Protein AF-A0A1V2KYF7-F1 (afdb_monomer_lite)

Radius of gyration: 18.71 Å; chains: 1; bounding box: 47×39×47 Å

Foldseek 3Di:
DVLCVPFVQVCQQFQPDQTSDDDPPHFPWDFDKDDQPRDAKDFDDPVLPPDPDPDDPSGRPIDGIDGCFTAGRNRTQAHPVPPGGPDDPPSDDDDDHDHRNDDDDPPDDDVPPD

pLDDT: mean 90.83, std 12.77, range [44.66, 98.56]

Sequence (114 aa):
MIHKILLKEPTKLYGMQSKGSIAVGYDADLVVWYPKGKMEEFVLKNEMLHHDIDYSPFEGMKFTNWPRWTVLRGKVVWDRDGDGITGSLGDGKYIRRGKSLLAGPRGALNPIFE

Structure (mmCIF, N/CA/C/O backbone):
data_AF-A0A1V2KYF7-F1
#
_entry.id   AF-A0A1V2KYF7-F1
#
loop_
_atom_site.group_PDB
_atom_site.id
_atom_site.type_symbol
_atom_site.label_atom_id
_atom_site.label_alt_id
_atom_site.label_comp_id
_atom_site.label_asym_id
_atom_site.label_entity_id
_atom_site.label_seq_id
_atom_site.pdbx_PDB_ins_code
_atom_site.Cartn_x
_atom_site.Cartn_y
_atom_site.Cartn_z
_atom_site.occupancy
_atom_site.B_iso_or_equiv
_atom_site.auth_seq_id
_atom_site.auth_comp_id
_atom_site.auth_asym_id
_atom_site.auth_atom_id
_atom_site.pdbx_PDB_model_num
ATOM 1 N N . MET A 1 1 ? -0.654 16.839 -4.884 1.00 63.34 1 MET A N 1
ATOM 2 C CA . MET A 1 1 ? 0.610 16.838 -4.106 1.00 63.34 1 MET A CA 1
ATOM 3 C C . MET A 1 1 ? 0.992 15.431 -3.637 1.00 63.34 1 MET A C 1
ATOM 5 O O . MET A 1 1 ? 2.067 14.974 -3.995 1.00 63.34 1 MET A O 1
ATOM 9 N N . ILE A 1 2 ? 0.096 14.711 -2.947 1.00 85.19 2 ILE A N 1
ATOM 10 C CA . ILE A 1 2 ? 0.344 13.375 -2.358 1.00 85.19 2 ILE A CA 1
ATOM 11 C C . ILE A 1 2 ? 0.788 12.313 -3.386 1.00 85.19 2 ILE A C 1
ATOM 13 O O . ILE A 1 2 ? 1.863 11.743 -3.241 1.00 85.19 2 ILE A O 1
ATOM 17 N N . HIS A 1 3 ? 0.036 12.106 -4.477 1.00 85.75 3 HIS A N 1
ATOM 18 C CA . HIS A 1 3 ? 0.397 11.131 -5.528 1.00 85.75 3 HIS A CA 1
ATOM 19 C C . HIS A 1 3 ? 1.799 11.367 -6.127 1.00 85.75 3 HIS A C 1
ATOM 21 O O . HIS A 1 3 ? 2.510 10.416 -6.446 1.00 85.75 3 HIS A O 1
ATOM 27 N N . LYS A 1 4 ? 2.229 12.631 -6.257 1.00 84.19 4 LYS A N 1
ATOM 28 C CA . LYS A 1 4 ? 3.552 12.953 -6.807 1.00 84.19 4 LYS A CA 1
ATOM 29 C C . LYS A 1 4 ? 4.661 12.382 -5.918 1.00 84.19 4 LYS A C 1
ATOM 31 O O . LYS A 1 4 ? 5.559 11.729 -6.430 1.00 84.19 4 LYS A O 1
ATOM 36 N N . ILE A 1 5 ? 4.569 12.609 -4.609 1.00 89.69 5 ILE A N 1
ATOM 37 C CA . ILE A 1 5 ? 5.599 12.220 -3.637 1.00 89.69 5 ILE A CA 1
ATOM 38 C C . ILE A 1 5 ? 5.558 10.717 -3.359 1.00 89.69 5 ILE A C 1
ATOM 40 O O . ILE A 1 5 ? 6.605 10.085 -3.330 1.00 89.69 5 ILE A O 1
ATOM 44 N N . LEU A 1 6 ? 4.367 10.138 -3.187 1.00 90.50 6 LEU A N 1
ATOM 45 C CA . LEU A 1 6 ? 4.238 8.725 -2.818 1.00 90.50 6 LEU A CA 1
ATOM 46 C C . LEU A 1 6 ? 4.465 7.766 -3.990 1.00 90.50 6 LEU A C 1
ATOM 48 O O . LEU A 1 6 ? 4.905 6.643 -3.776 1.00 90.50 6 LEU A O 1
ATOM 52 N N . LEU A 1 7 ? 4.147 8.184 -5.219 1.00 92.62 7 LEU A N 1
ATOM 53 C CA . LEU A 1 7 ? 4.106 7.278 -6.370 1.00 92.62 7 LEU A CA 1
ATOM 54 C C . LEU A 1 7 ? 5.049 7.731 -7.487 1.00 92.62 7 LEU A C 1
ATOM 56 O O . LEU A 1 7 ? 5.949 6.988 -7.885 1.00 92.62 7 LEU A O 1
ATOM 60 N N . LYS A 1 8 ? 4.866 8.957 -7.991 1.00 90.31 8 LYS A N 1
ATOM 61 C CA . LYS A 1 8 ? 5.514 9.406 -9.233 1.00 90.31 8 LYS A CA 1
ATOM 62 C C . LYS A 1 8 ? 7.023 9.619 -9.092 1.00 90.31 8 LYS A C 1
ATOM 64 O O . LYS A 1 8 ? 7.783 9.145 -9.932 1.00 90.31 8 LYS A O 1
ATOM 69 N N . GLU A 1 9 ? 7.468 10.341 -8.069 1.00 92.06 9 GLU A N 1
ATOM 70 C CA . GLU A 1 9 ? 8.895 10.639 -7.883 1.00 92.06 9 GLU A CA 1
ATOM 71 C C . GLU A 1 9 ? 9.721 9.404 -7.476 1.00 92.06 9 GLU A C 1
ATOM 73 O O . GLU A 1 9 ? 10.766 9.196 -8.093 1.00 92.06 9 GLU A O 1
ATOM 78 N N . PRO A 1 10 ? 9.262 8.513 -6.569 1.00 93.62 10 PRO A N 1
ATOM 79 C CA . PRO A 1 10 ? 9.957 7.253 -6.296 1.00 93.62 10 PRO A CA 1
ATOM 80 C C . PRO A 1 10 ? 10.097 6.376 -7.545 1.00 93.62 10 PRO A C 1
ATOM 82 O O . PRO A 1 10 ? 11.178 5.868 -7.834 1.00 93.62 10 PRO A O 1
ATOM 85 N N . THR A 1 11 ? 9.032 6.259 -8.344 1.00 93.19 11 THR A N 1
ATOM 86 C CA . THR A 1 11 ? 9.044 5.510 -9.612 1.00 93.19 11 THR A CA 1
ATOM 87 C C . THR A 1 11 ? 10.129 6.026 -10.560 1.00 93.19 11 THR A C 1
ATOM 89 O O . THR A 1 11 ? 10.909 5.237 -11.099 1.00 93.19 11 THR A O 1
ATOM 92 N N . LYS A 1 12 ? 10.220 7.351 -10.737 1.00 91.19 12 LYS A N 1
ATOM 93 C CA . LYS A 1 12 ? 11.265 7.979 -11.559 1.00 91.19 12 LYS A CA 1
ATOM 94 C C . LYS A 1 12 ? 12.657 7.739 -10.987 1.00 91.19 12 LYS A C 1
ATOM 96 O O . LYS A 1 12 ? 13.544 7.336 -11.735 1.00 91.19 12 LYS A O 1
ATOM 101 N N . LEU A 1 13 ? 12.838 7.970 -9.686 1.00 93.25 13 LEU A N 1
ATOM 102 C CA . LEU A 1 13 ? 14.119 7.818 -8.994 1.00 93.25 13 LEU A CA 1
ATOM 103 C C . LEU A 1 13 ? 14.672 6.396 -9.140 1.00 93.25 13 LEU A C 1
ATOM 105 O O . LEU A 1 13 ? 15.863 6.210 -9.380 1.00 93.25 13 LEU A O 1
ATOM 109 N N . TYR A 1 14 ? 13.808 5.388 -9.036 1.00 93.62 14 TYR A N 1
ATOM 110 C CA . TYR A 1 14 ? 14.216 3.987 -9.104 1.00 93.62 14 TYR A CA 1
ATOM 111 C C . TYR A 1 14 ? 14.173 3.385 -10.512 1.00 93.62 14 TYR A C 1
ATOM 113 O O . TYR A 1 14 ? 14.489 2.202 -10.660 1.00 93.62 14 TYR A O 1
ATOM 121 N N . GLY A 1 15 ? 13.839 4.175 -11.540 1.00 93.06 15 GLY A N 1
ATOM 122 C CA . GLY A 1 15 ? 13.845 3.735 -12.937 1.00 93.06 15 GLY A CA 1
ATOM 123 C C . GLY A 1 15 ? 12.749 2.719 -13.264 1.00 93.06 15 GLY A C 1
ATOM 124 O O . GLY A 1 15 ? 12.974 1.793 -14.045 1.00 93.06 15 GLY A O 1
ATOM 125 N N . MET A 1 16 ? 11.576 2.842 -12.641 1.00 93.62 16 MET A N 1
ATOM 126 C CA . MET A 1 16 ? 10.434 1.958 -12.885 1.00 93.62 16 MET A CA 1
ATOM 127 C C . MET A 1 16 ? 9.576 2.527 -14.021 1.00 93.62 16 MET A C 1
ATOM 129 O O . MET A 1 16 ? 9.051 3.627 -13.911 1.00 93.62 16 MET A O 1
ATOM 133 N N . GLN A 1 17 ? 9.439 1.800 -15.129 1.00 86.56 17 GLN A N 1
ATOM 134 C CA . GLN A 1 17 ? 8.815 2.342 -16.346 1.00 86.56 17 GLN A CA 1
ATOM 135 C C . GLN A 1 17 ? 7.278 2.258 -16.332 1.00 86.56 17 GLN A C 1
ATOM 137 O O . GLN A 1 17 ? 6.618 3.211 -16.725 1.00 86.56 17 GLN A O 1
ATOM 142 N N . SER A 1 18 ? 6.706 1.158 -15.833 1.00 91.62 18 SER A N 1
ATOM 143 C CA . SER A 1 18 ? 5.265 0.850 -15.904 1.00 91.62 18 SER A CA 1
ATOM 144 C C . SER A 1 18 ? 4.509 1.048 -14.581 1.00 91.62 18 SER A C 1
ATOM 146 O O . SER A 1 18 ? 3.453 0.449 -14.381 1.00 91.62 18 SER A O 1
ATOM 148 N N . LYS A 1 19 ? 5.049 1.840 -13.643 1.00 94.94 19 LYS A N 1
ATOM 149 C CA . LYS A 1 19 ? 4.501 2.023 -12.283 1.00 94.94 19 LYS A CA 1
ATOM 150 C C . LYS A 1 19 ? 4.221 3.488 -11.954 1.00 94.94 19 LYS A C 1
A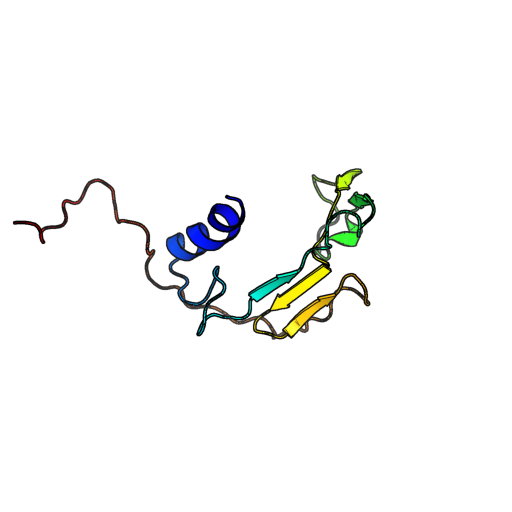TOM 152 O O . LYS A 1 19 ? 4.630 4.395 -12.669 1.00 94.94 19 LYS A O 1
ATOM 157 N N . GLY A 1 20 ? 3.510 3.716 -10.851 1.00 92.50 20 GLY A N 1
ATOM 158 C CA . GLY A 1 20 ? 3.391 5.030 -10.215 1.00 92.50 20 GLY A CA 1
ATOM 159 C C . GLY A 1 20 ? 2.588 6.079 -10.986 1.00 92.50 20 GLY A C 1
ATOM 160 O O . GLY A 1 20 ? 2.680 7.264 -10.664 1.00 92.50 20 GLY A O 1
ATOM 161 N N . SER A 1 21 ? 1.825 5.690 -12.007 1.00 94.75 21 SER A N 1
ATOM 162 C CA . SER A 1 21 ? 0.918 6.554 -12.774 1.00 94.75 21 SER A CA 1
ATOM 163 C C . SER A 1 21 ? -0.207 5.721 -13.388 1.00 94.75 21 SER A C 1
ATOM 165 O O . SER A 1 21 ? -0.012 4.547 -13.684 1.00 94.75 21 SER A O 1
ATOM 167 N N . ILE A 1 22 ? -1.377 6.338 -13.573 1.00 95.19 22 ILE A N 1
ATOM 168 C CA . ILE A 1 22 ? -2.520 5.727 -14.259 1.00 95.19 22 ILE A CA 1
ATOM 169 C C . ILE A 1 22 ? -2.443 6.156 -15.721 1.00 95.19 22 ILE A C 1
ATOM 171 O O . ILE A 1 22 ? -2.720 7.311 -16.043 1.00 95.19 22 ILE A O 1
ATOM 175 N N . ALA A 1 23 ? -2.007 5.248 -16.586 1.00 95.25 23 ALA A N 1
ATOM 176 C CA . ALA A 1 23 ? -1.864 5.488 -18.015 1.00 95.25 23 ALA A CA 1
ATOM 177 C C . ALA A 1 23 ? -1.981 4.173 -18.792 1.00 95.25 23 ALA A C 1
ATOM 179 O O . ALA A 1 23 ? -1.733 3.091 -18.260 1.00 95.25 23 ALA A O 1
ATOM 180 N N . VAL A 1 24 ? -2.352 4.263 -20.068 1.00 96.06 24 VAL A N 1
ATOM 181 C CA . VAL A 1 24 ? -2.378 3.098 -20.960 1.00 96.06 24 VAL A CA 1
ATOM 182 C C . VAL A 1 24 ? -0.969 2.498 -21.060 1.00 96.06 24 VAL A C 1
ATOM 184 O O . VAL A 1 24 ? 0.012 3.227 -21.186 1.00 96.06 24 VAL A O 1
ATOM 187 N N . GLY A 1 25 ? -0.873 1.168 -20.976 1.00 94.25 25 GLY A N 1
ATOM 188 C CA . GLY A 1 25 ? 0.398 0.432 -20.993 1.00 94.25 25 GLY A CA 1
ATOM 189 C C . GLY A 1 25 ? 1.109 0.328 -19.637 1.00 94.25 25 GLY A C 1
ATOM 190 O O . GLY A 1 25 ? 2.150 -0.322 -19.557 1.00 94.25 25 GLY A O 1
ATOM 191 N N . TYR A 1 26 ? 0.565 0.930 -18.574 1.00 96.12 26 TYR A N 1
ATOM 192 C CA . TYR A 1 26 ? 1.083 0.783 -17.211 1.00 96.12 26 TYR A CA 1
ATOM 193 C C . TYR A 1 26 ? 0.437 -0.405 -16.501 1.00 96.12 26 TYR A C 1
ATOM 195 O O . TYR A 1 26 ? -0.654 -0.855 -16.856 1.00 96.12 26 TYR A O 1
ATOM 203 N N . ASP A 1 27 ? 1.109 -0.895 -15.461 1.00 96.94 27 ASP A N 1
ATOM 204 C CA . ASP A 1 27 ? 0.520 -1.899 -14.590 1.00 96.94 27 ASP A CA 1
ATOM 205 C C . ASP A 1 27 ? -0.685 -1.304 -13.855 1.00 96.94 27 ASP A C 1
ATOM 207 O O . ASP A 1 27 ? -0.604 -0.210 -13.293 1.00 96.94 27 ASP A O 1
ATOM 211 N N . ALA A 1 28 ? -1.787 -2.052 -13.820 1.00 97.31 28 ALA A N 1
ATOM 212 C CA . ALA A 1 28 ? -2.996 -1.690 -13.086 1.00 97.31 28 ALA A CA 1
ATOM 213 C C . ALA A 1 28 ? -2.817 -1.892 -11.567 1.00 97.31 28 ALA A C 1
ATOM 215 O O . ALA A 1 28 ? -3.486 -2.724 -10.953 1.00 97.31 28 ALA A O 1
ATOM 216 N N . ASP A 1 29 ? -1.884 -1.135 -10.987 1.00 97.12 29 ASP A N 1
ATOM 217 C CA . ASP A 1 29 ? -1.612 -1.060 -9.555 1.00 97.12 29 ASP A CA 1
ATOM 218 C C . ASP A 1 29 ? -2.317 0.163 -8.970 1.00 97.12 29 ASP A C 1
ATOM 220 O O . ASP A 1 29 ? -1.879 1.303 -9.158 1.00 97.12 29 ASP A O 1
ATOM 224 N N . LEU A 1 30 ? -3.434 -0.068 -8.288 1.00 97.56 30 LEU A N 1
ATOM 225 C CA . LEU A 1 30 ? -4.349 0.985 -7.861 1.00 97.56 30 LEU A CA 1
ATOM 226 C C . LEU A 1 30 ? -4.721 0.806 -6.393 1.00 97.56 30 LEU A C 1
ATOM 228 O O . LEU A 1 30 ? -4.825 -0.311 -5.893 1.00 97.56 30 LEU A O 1
ATOM 232 N N . VAL A 1 31 ? -4.985 1.922 -5.721 1.00 98.12 31 VAL A N 1
ATOM 233 C CA . VAL A 1 31 ? -5.615 1.934 -4.399 1.00 98.12 31 VAL A CA 1
ATOM 234 C C . VAL A 1 31 ? -6.908 2.723 -4.506 1.00 98.12 31 VAL A C 1
ATOM 236 O O . VAL A 1 31 ? -6.900 3.880 -4.935 1.00 98.12 31 VAL A O 1
ATOM 239 N N . VAL A 1 32 ? -8.014 2.096 -4.116 1.00 97.88 32 VAL A N 1
ATOM 240 C CA . VAL A 1 32 ? -9.331 2.725 -4.020 1.00 97.88 32 VAL A CA 1
ATOM 241 C C . VAL A 1 32 ? -9.594 3.030 -2.554 1.00 97.88 32 VAL A C 1
ATOM 243 O O . VAL A 1 32 ? -9.538 2.143 -1.707 1.00 97.88 32 VAL A O 1
ATOM 246 N N . TRP A 1 33 ? -9.869 4.294 -2.256 1.00 97.75 33 TRP A N 1
ATOM 247 C CA . TRP A 1 33 ? -10.174 4.778 -0.910 1.00 97.75 33 TRP A CA 1
ATOM 248 C C . TRP A 1 33 ? -11.681 4.890 -0.705 1.00 97.75 33 TRP A C 1
ATOM 250 O O . TRP A 1 33 ? -12.433 5.032 -1.676 1.00 97.75 33 TRP A O 1
ATOM 260 N N . TYR A 1 34 ? -12.130 4.897 0.550 1.00 98.19 34 TYR A N 1
ATOM 261 C CA . TYR A 1 34 ? -13.515 5.259 0.826 1.00 98.19 34 TYR A CA 1
ATOM 262 C C . TYR A 1 34 ? -13.771 6.723 0.448 1.00 98.19 34 TYR A C 1
ATOM 264 O O . TYR A 1 34 ? -12.943 7.594 0.752 1.00 98.19 34 TYR A O 1
ATOM 272 N N . PRO A 1 35 ? -14.926 7.026 -0.174 1.00 97.19 35 PRO A N 1
ATOM 273 C CA . PRO A 1 35 ? -15.380 8.400 -0.315 1.00 97.19 35 PRO A CA 1
ATOM 274 C C . PRO A 1 35 ? -15.528 9.074 1.055 1.00 97.19 35 PRO A C 1
ATOM 276 O O . PRO A 1 35 ? -15.736 8.417 2.076 1.00 97.19 35 PRO A O 1
ATOM 279 N N . LYS A 1 36 ? -15.456 10.407 1.084 1.00 95.38 36 LYS A N 1
ATOM 280 C CA . LYS A 1 36 ? -15.597 11.182 2.324 1.00 95.38 36 LYS A CA 1
ATOM 281 C C . LYS A 1 36 ? -16.903 10.822 3.048 1.00 95.38 36 LYS A C 1
ATOM 283 O O . LYS A 1 36 ? -17.968 10.837 2.435 1.00 95.38 36 LYS A O 1
ATOM 288 N N . GLY A 1 37 ? -16.808 10.518 4.344 1.00 94.44 37 GLY A N 1
ATOM 289 C CA . GLY A 1 37 ? -17.955 10.151 5.184 1.00 94.44 37 GLY A CA 1
ATOM 290 C C . GLY A 1 37 ? -18.535 8.760 4.907 1.00 94.44 37 GLY A C 1
ATOM 291 O O . GLY A 1 37 ? -19.652 8.482 5.324 1.00 94.44 37 GLY A O 1
ATOM 292 N N . LYS A 1 38 ? -17.825 7.900 4.163 1.00 96.62 38 LYS A N 1
ATOM 293 C CA . LYS A 1 38 ? -18.213 6.495 3.939 1.00 96.62 38 LYS A CA 1
ATOM 294 C C . LYS A 1 38 ? -17.422 5.499 4.781 1.00 96.62 38 LYS A C 1
ATOM 296 O O . LYS A 1 38 ? -17.667 4.306 4.670 1.00 96.62 38 LYS A O 1
ATOM 301 N N . MET A 1 39 ? -16.493 5.987 5.593 1.00 95.81 39 MET A N 1
ATOM 302 C CA . MET A 1 39 ? -15.754 5.200 6.565 1.00 95.81 39 MET A CA 1
ATOM 303 C C . MET A 1 39 ? -15.776 5.947 7.893 1.00 95.81 39 MET A C 1
ATOM 305 O O . MET A 1 39 ? -15.532 7.155 7.919 1.00 95.81 39 MET A O 1
ATOM 309 N N . GLU A 1 40 ? -16.081 5.221 8.962 1.00 96.19 40 GLU A N 1
ATOM 310 C CA . GLU A 1 40 ? -15.981 5.728 10.326 1.00 96.19 40 GLU A CA 1
ATOM 311 C C . GLU A 1 40 ? -14.517 5.805 10.761 1.00 96.19 40 GLU A C 1
ATOM 313 O O . GLU A 1 40 ? -13.672 5.017 10.320 1.00 96.19 40 GLU A O 1
ATOM 318 N N . GLU A 1 41 ? -14.215 6.749 11.648 1.00 97.25 41 GLU A N 1
ATOM 319 C CA . GLU A 1 41 ? -12.909 6.780 12.296 1.00 97.25 41 GLU A CA 1
ATOM 320 C C . GLU A 1 41 ? -12.671 5.493 13.087 1.00 97.25 41 GLU A C 1
ATOM 322 O O . GLU A 1 41 ? -13.577 4.941 13.713 1.00 97.25 41 GLU A O 1
ATOM 327 N N . PHE A 1 42 ? -11.427 5.032 13.102 1.00 97.50 42 PHE A N 1
ATOM 328 C CA . PHE A 1 42 ? -11.037 3.855 13.865 1.00 97.50 42 PHE A CA 1
ATOM 329 C C . PHE A 1 42 ? -9.690 4.078 14.547 1.00 97.50 42 PHE A C 1
ATOM 331 O O . PHE A 1 42 ? -8.884 4.916 14.140 1.00 97.50 42 PHE A O 1
ATOM 338 N N . VAL A 1 43 ? -9.459 3.313 15.608 1.00 98.38 43 VAL A N 1
ATOM 339 C CA . VAL A 1 43 ? -8.171 3.252 16.298 1.00 98.38 43 VAL A CA 1
ATOM 340 C C . VAL A 1 43 ? -7.356 2.135 15.663 1.00 98.38 43 VAL A C 1
ATOM 342 O O . VAL A 1 43 ? -7.835 1.002 15.588 1.00 98.38 43 VAL A O 1
ATOM 345 N N . LEU A 1 44 ? -6.150 2.451 15.194 1.00 98.19 44 LEU A N 1
ATOM 346 C CA . LEU A 1 44 ? -5.273 1.458 14.592 1.00 98.19 44 LEU A CA 1
ATOM 347 C C . LEU A 1 44 ? -4.828 0.436 15.637 1.00 98.19 44 LEU A C 1
ATOM 349 O O . LEU A 1 44 ? -4.362 0.813 16.714 1.00 98.19 44 LEU A O 1
ATOM 353 N N . LYS A 1 45 ? -4.932 -0.839 15.262 1.00 98.06 45 LYS A N 1
ATOM 354 C CA . LYS A 1 45 ? -4.405 -1.969 16.019 1.00 98.06 45 LYS A CA 1
ATOM 355 C C . LYS A 1 45 ? -3.432 -2.792 15.186 1.00 98.06 45 LYS A C 1
ATOM 357 O O . LYS A 1 45 ? -3.615 -2.915 13.973 1.00 98.06 45 LYS A O 1
ATOM 362 N N . ASN A 1 46 ? -2.458 -3.420 15.833 1.00 97.94 46 ASN A N 1
ATOM 363 C CA . ASN A 1 46 ? -1.404 -4.190 15.181 1.00 97.94 46 ASN A CA 1
ATOM 364 C C . ASN A 1 46 ? -1.970 -5.359 14.363 1.00 97.94 46 ASN A C 1
ATOM 366 O O . ASN A 1 46 ? -1.519 -5.617 13.250 1.00 97.94 46 ASN A O 1
ATOM 370 N N . GLU A 1 47 ? -3.031 -5.993 14.870 1.00 95.94 47 GLU A N 1
ATOM 371 C CA . GLU A 1 47 ? -3.770 -7.076 14.200 1.00 95.94 47 GLU A CA 1
ATOM 372 C C . GLU A 1 47 ? -4.315 -6.691 12.809 1.00 95.94 47 GLU A C 1
ATOM 374 O O . GLU A 1 47 ? -4.589 -7.563 11.989 1.00 95.94 47 GLU A O 1
ATOM 379 N N . MET A 1 48 ? -4.430 -5.391 12.509 1.00 95.81 48 MET A N 1
ATOM 380 C CA . MET A 1 48 ? -4.919 -4.877 11.225 1.00 95.81 48 MET A CA 1
ATOM 381 C C . MET A 1 48 ? -3.831 -4.762 10.143 1.00 95.81 48 MET A C 1
ATOM 383 O O . MET A 1 48 ? -4.151 -4.431 9.003 1.00 95.81 48 MET A O 1
ATOM 387 N N . LEU A 1 49 ? -2.547 -4.937 10.481 1.00 95.56 49 LEU A N 1
ATOM 388 C CA . LEU A 1 49 ? -1.426 -4.604 9.585 1.00 95.56 49 LEU A CA 1
ATOM 389 C C . LEU A 1 49 ? -0.913 -5.775 8.745 1.00 95.56 49 LEU A C 1
ATOM 391 O O . LEU A 1 49 ? -0.116 -5.555 7.835 1.00 95.56 49 LEU A O 1
ATOM 395 N N . HIS A 1 50 ? -1.387 -6.996 9.011 1.00 94.38 50 HIS A N 1
ATOM 396 C CA . HIS A 1 50 ? -1.078 -8.200 8.226 1.00 94.38 50 HIS A CA 1
ATOM 397 C C . HIS A 1 50 ? 0.426 -8.463 8.017 1.00 94.38 50 HIS A C 1
ATOM 399 O O . HIS A 1 50 ? 0.830 -9.079 7.030 1.00 94.38 50 HIS A O 1
ATOM 405 N N . HIS A 1 51 ? 1.257 -7.983 8.939 1.00 95.25 51 HIS A N 1
ATOM 406 C CA . HIS A 1 51 ? 2.689 -8.261 8.998 1.00 95.25 51 HIS A CA 1
ATOM 407 C C . HIS A 1 51 ? 2.997 -9.328 10.054 1.00 95.25 51 HIS A C 1
ATOM 409 O O . HIS A 1 51 ? 2.145 -9.660 10.871 1.00 95.25 51 HIS A O 1
ATOM 415 N N . ASP A 1 52 ? 4.223 -9.846 10.047 1.00 96.75 52 ASP A N 1
ATOM 416 C CA . ASP A 1 52 ? 4.702 -10.863 11.000 1.00 96.75 52 ASP A CA 1
ATOM 417 C C . ASP A 1 52 ? 5.369 -10.236 12.244 1.00 96.75 52 ASP A C 1
ATOM 419 O O . ASP A 1 52 ? 6.219 -10.835 12.895 1.00 96.75 52 ASP A O 1
ATOM 423 N N . ILE A 1 53 ? 5.043 -8.972 12.533 1.00 96.75 53 ILE A N 1
ATOM 424 C CA . ILE A 1 53 ? 5.607 -8.197 13.644 1.00 96.75 53 ILE A CA 1
ATOM 425 C C . ILE A 1 53 ? 4.526 -8.016 14.715 1.00 96.75 53 ILE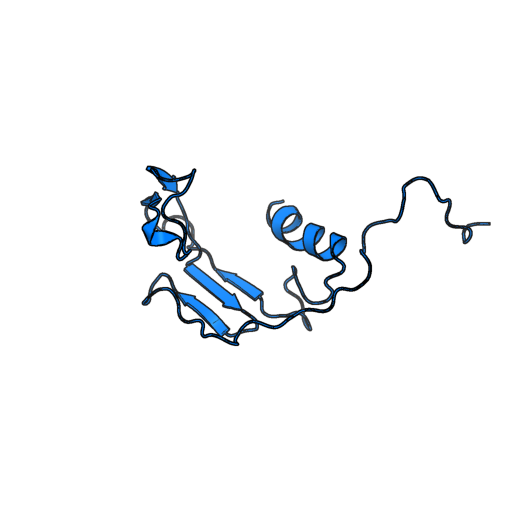 A C 1
ATOM 427 O O . ILE A 1 53 ? 3.346 -7.811 14.421 1.00 96.75 53 ILE A O 1
ATOM 431 N N . ASP A 1 54 ? 4.929 -8.070 15.980 1.00 96.75 54 ASP A N 1
ATOM 432 C CA . ASP A 1 54 ? 4.044 -8.036 17.146 1.00 96.75 54 ASP A CA 1
ATOM 433 C C . ASP A 1 54 ? 3.686 -6.619 17.636 1.00 96.75 54 ASP A C 1
ATOM 435 O O . ASP A 1 54 ? 2.889 -6.477 18.563 1.00 96.75 54 ASP A O 1
ATOM 439 N N . TYR A 1 55 ? 4.201 -5.564 16.994 1.00 97.19 55 TYR A N 1
ATOM 440 C CA . TYR A 1 55 ? 3.882 -4.177 17.331 1.00 97.19 55 TYR A CA 1
ATOM 441 C C . TYR A 1 55 ? 3.860 -3.237 16.118 1.00 97.19 55 TYR A C 1
ATOM 443 O O . TYR A 1 55 ? 4.482 -3.477 15.080 1.00 97.19 55 TYR A O 1
ATOM 451 N N . SER A 1 56 ? 3.190 -2.097 16.302 1.00 97.56 56 SER A N 1
ATOM 452 C CA . SER A 1 56 ? 3.234 -0.951 15.398 1.00 97.56 56 SER A CA 1
ATOM 453 C C . SER A 1 56 ? 3.531 0.322 16.183 1.00 97.56 56 SER A C 1
ATOM 455 O O . SER A 1 56 ? 2.895 0.562 17.209 1.00 97.56 56 SER A O 1
ATOM 457 N N . PRO A 1 57 ? 4.428 1.202 15.705 1.00 98.06 57 PRO A N 1
ATOM 458 C CA . PRO A 1 57 ? 4.635 2.506 16.335 1.00 98.06 57 PRO A CA 1
ATOM 459 C C . PRO A 1 57 ? 3.399 3.417 16.240 1.00 98.06 57 PRO A C 1
ATOM 461 O O . PRO A 1 57 ? 3.341 4.438 16.918 1.00 98.06 57 PRO A O 1
ATOM 464 N N . PHE A 1 58 ? 2.425 3.065 15.396 1.00 98.12 58 PHE A N 1
ATOM 465 C CA . PHE A 1 58 ? 1.179 3.808 15.206 1.00 98.12 58 PHE A CA 1
ATOM 466 C C . PHE A 1 58 ? -0.009 3.196 15.976 1.00 98.12 58 PHE A C 1
ATOM 468 O O . PHE A 1 58 ? -1.141 3.652 15.804 1.00 98.12 58 PHE A O 1
ATOM 475 N N . GLU A 1 59 ? 0.226 2.161 16.793 1.00 97.94 59 GLU A N 1
ATOM 476 C CA . GLU A 1 59 ? -0.790 1.538 17.654 1.00 97.94 59 GLU A CA 1
ATOM 477 C C . GLU A 1 59 ? -1.527 2.594 18.490 1.00 97.94 59 GLU A C 1
ATOM 479 O O . GLU A 1 59 ? -0.912 3.492 19.070 1.00 97.94 59 GLU A O 1
ATOM 484 N N . GLY A 1 60 ? -2.856 2.505 18.557 1.00 98.25 60 GLY A N 1
ATOM 485 C CA . GLY A 1 60 ? -3.669 3.417 19.366 1.00 98.25 60 GLY A CA 1
ATOM 486 C C . GLY A 1 60 ? -3.947 4.783 18.724 1.00 98.25 60 GLY A C 1
ATOM 487 O O . GLY A 1 60 ? -4.761 5.548 19.247 1.00 98.25 60 GLY A O 1
ATOM 488 N N . MET A 1 61 ? -3.336 5.104 17.580 1.00 98.56 61 MET A N 1
ATOM 489 C CA . MET A 1 61 ? -3.638 6.338 16.848 1.00 98.56 61 MET A CA 1
ATOM 490 C C . MET A 1 61 ? -4.983 6.243 16.117 1.00 98.56 61 MET A C 1
ATOM 492 O O . MET A 1 61 ? -5.371 5.183 15.626 1.00 98.56 61 MET A O 1
ATOM 496 N N . LYS A 1 62 ? -5.693 7.373 16.006 1.00 98.44 62 LYS A N 1
ATOM 497 C CA . LYS A 1 62 ? -6.954 7.468 15.257 1.00 98.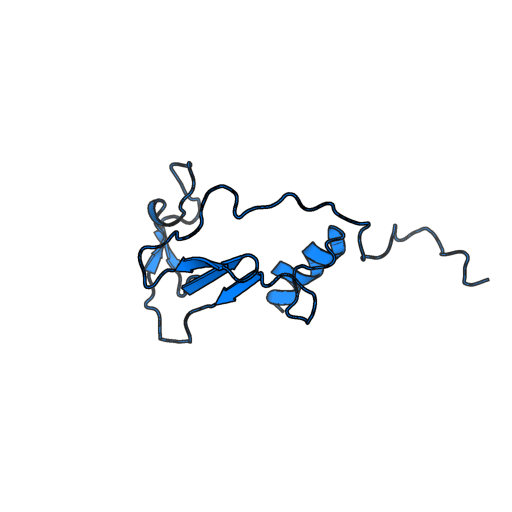44 62 LYS A CA 1
ATOM 498 C C . LYS A 1 62 ? -6.708 7.775 13.783 1.00 98.44 62 LYS A C 1
ATOM 500 O O . LYS A 1 62 ? -5.971 8.706 13.458 1.00 98.44 62 LYS A O 1
ATOM 505 N N . PHE A 1 63 ? -7.380 7.037 12.909 1.00 97.75 63 PHE A N 1
ATOM 506 C CA . PHE A 1 63 ? -7.351 7.215 11.460 1.00 97.75 63 PHE A CA 1
ATOM 507 C C . PHE A 1 63 ? -8.767 7.405 10.916 1.00 97.75 63 PHE A C 1
ATOM 509 O O . PHE A 1 63 ? -9.730 6.846 11.433 1.00 97.75 63 PHE A O 1
ATOM 516 N N . THR A 1 64 ? -8.881 8.192 9.847 1.00 97.31 64 THR A N 1
ATOM 517 C CA . THR A 1 64 ? -10.160 8.585 9.225 1.00 97.31 64 THR A CA 1
ATOM 518 C C . THR A 1 64 ? -10.444 7.859 7.910 1.00 97.31 64 THR A C 1
ATOM 520 O O . THR A 1 64 ? -11.497 8.059 7.306 1.00 97.31 64 THR A O 1
ATOM 523 N N . ASN A 1 65 ? -9.490 7.074 7.402 1.00 97.31 65 ASN A N 1
ATOM 524 C CA . ASN A 1 65 ? -9.636 6.338 6.149 1.00 97.31 65 ASN A CA 1
ATOM 525 C C . ASN A 1 65 ? -8.657 5.151 6.085 1.00 97.31 65 ASN A C 1
ATOM 527 O O . ASN A 1 65 ? -7.675 5.102 6.829 1.00 97.31 65 ASN A O 1
ATOM 531 N N . TRP A 1 66 ? -8.911 4.224 5.165 1.00 97.31 66 TRP A N 1
ATOM 532 C CA . TRP A 1 66 ? -8.113 3.029 4.895 1.00 97.31 66 TRP A CA 1
ATOM 533 C C . TRP A 1 66 ? -8.275 2.624 3.423 1.00 97.31 66 TRP A C 1
ATOM 535 O O . TRP A 1 66 ? -9.311 2.939 2.826 1.00 97.31 66 TRP A O 1
ATOM 545 N N . PRO A 1 67 ? -7.302 1.927 2.807 1.00 97.50 67 PRO A N 1
ATOM 546 C CA . PRO A 1 67 ? -7.509 1.305 1.505 1.00 97.50 67 PRO A CA 1
ATOM 547 C C . PRO A 1 67 ? -8.767 0.430 1.525 1.00 97.50 67 PRO A C 1
ATOM 549 O O . PRO A 1 67 ? -8.816 -0.574 2.235 1.00 97.50 67 PRO A O 1
ATOM 552 N N . ARG A 1 68 ? -9.788 0.809 0.751 1.00 97.94 68 ARG A N 1
ATOM 553 C CA . ARG A 1 68 ? -10.978 -0.023 0.544 1.00 97.94 68 ARG A CA 1
ATOM 554 C C . ARG A 1 68 ? -10.605 -1.216 -0.321 1.00 97.94 68 ARG A C 1
ATOM 556 O O . ARG A 1 68 ? -10.816 -2.352 0.081 1.00 97.94 68 ARG A O 1
ATOM 563 N N . TRP A 1 69 ? -9.957 -0.937 -1.455 1.00 98.56 69 TRP A N 1
ATOM 564 C CA . TRP A 1 69 ? -9.382 -1.951 -2.334 1.00 98.56 69 TRP A CA 1
ATOM 565 C C . TRP A 1 69 ? -7.932 -1.632 -2.671 1.00 98.56 69 TRP A C 1
ATOM 567 O O . TRP A 1 69 ? -7.608 -0.488 -3.001 1.00 98.56 6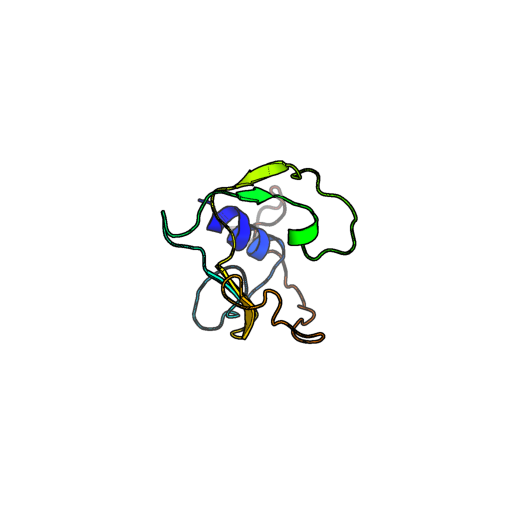9 TRP A O 1
ATOM 577 N N . THR A 1 70 ? -7.086 -2.660 -2.669 1.00 98.44 70 THR A N 1
ATOM 578 C CA . THR A 1 70 ? -5.766 -2.608 -3.312 1.00 98.44 70 THR A CA 1
ATOM 579 C C . THR A 1 70 ? -5.777 -3.564 -4.491 1.00 98.44 70 THR A C 1
ATOM 581 O O . THR A 1 70 ? -6.077 -4.750 -4.346 1.00 98.44 70 THR A O 1
ATOM 584 N N . VAL A 1 71 ? -5.460 -3.035 -5.665 1.00 98.44 71 VAL A N 1
ATOM 585 C CA . VAL A 1 71 ? -5.428 -3.762 -6.929 1.00 98.44 71 VAL A CA 1
ATOM 586 C C . VAL A 1 71 ? -3.975 -3.888 -7.356 1.00 98.44 71 VAL A C 1
ATOM 588 O O . VAL A 1 71 ? -3.267 -2.887 -7.435 1.00 98.44 71 VAL A O 1
ATOM 591 N N . LEU A 1 72 ? -3.534 -5.110 -7.627 1.00 98.00 72 LEU A N 1
ATOM 592 C CA . LEU A 1 72 ? -2.207 -5.440 -8.128 1.00 98.00 72 LEU A CA 1
ATOM 593 C C . LEU A 1 72 ? -2.358 -6.002 -9.540 1.00 98.00 72 LEU A C 1
ATOM 595 O O . LEU A 1 72 ? -2.932 -7.077 -9.720 1.00 98.00 72 LEU A O 1
ATOM 599 N N . ARG A 1 73 ? -1.844 -5.290 -10.550 1.00 96.38 73 ARG A N 1
ATOM 600 C CA . ARG A 1 73 ? -1.897 -5.711 -11.965 1.00 96.38 73 ARG A CA 1
ATOM 601 C C . ARG A 1 73 ? -3.299 -6.152 -12.425 1.00 96.38 73 ARG A C 1
ATOM 603 O O . ARG A 1 73 ? -3.434 -7.117 -13.172 1.00 96.38 73 ARG A O 1
ATOM 610 N N . GLY A 1 74 ? -4.334 -5.446 -11.973 1.00 96.81 74 GLY A N 1
ATOM 611 C CA . GLY A 1 74 ? -5.732 -5.714 -12.330 1.00 96.81 74 GLY A CA 1
ATOM 612 C C . GLY A 1 74 ? -6.447 -6.753 -11.456 1.00 96.81 74 GLY A C 1
ATOM 613 O O . GLY A 1 74 ? -7.647 -6.943 -11.628 1.00 96.81 74 GLY A O 1
ATOM 614 N N . LYS A 1 75 ? -5.758 -7.387 -10.499 1.00 97.69 75 LYS A N 1
ATOM 615 C CA . LYS A 1 75 ? -6.354 -8.300 -9.513 1.00 97.69 75 LYS A CA 1
ATOM 616 C C . LYS A 1 75 ? -6.555 -7.575 -8.182 1.00 97.69 75 LYS A C 1
ATOM 618 O O . LYS A 1 75 ? -5.617 -6.963 -7.679 1.00 97.69 75 LYS A O 1
ATOM 623 N N . VAL A 1 76 ? -7.746 -7.653 -7.590 1.00 98.19 76 VAL A N 1
ATOM 624 C CA . VAL A 1 76 ? -7.956 -7.211 -6.199 1.00 98.19 76 VAL A CA 1
ATOM 625 C C . VAL A 1 76 ? -7.188 -8.164 -5.282 1.00 98.19 76 VAL A C 1
ATOM 627 O O . VAL A 1 76 ? -7.393 -9.372 -5.358 1.00 98.19 76 VAL A O 1
ATOM 630 N N . VAL A 1 77 ? -6.276 -7.627 -4.469 1.00 98.25 77 VAL A N 1
ATOM 631 C CA . VAL A 1 77 ? -5.463 -8.397 -3.502 1.00 98.25 77 VAL A CA 1
ATOM 632 C C . VAL A 1 77 ? -5.763 -8.037 -2.047 1.00 98.25 77 VAL A C 1
ATOM 634 O O . VAL A 1 77 ? -5.340 -8.735 -1.127 1.00 98.25 77 VAL A O 1
ATOM 637 N N . TRP A 1 78 ? -6.500 -6.949 -1.847 1.00 98.25 78 TRP A N 1
ATOM 638 C CA . TRP A 1 78 ? -7.034 -6.511 -0.568 1.00 98.25 78 TRP A CA 1
ATOM 639 C C . TRP A 1 78 ? -8.445 -5.986 -0.793 1.00 98.25 78 TRP A C 1
ATOM 641 O O . TRP A 1 78 ? -8.631 -5.105 -1.641 1.00 98.25 78 TRP A O 1
ATOM 651 N N . ASP A 1 79 ? -9.400 -6.501 -0.026 1.00 97.94 79 ASP A N 1
ATOM 652 C CA . ASP A 1 79 ? -10.777 -6.034 0.023 1.00 97.94 79 ASP A CA 1
ATOM 653 C C . ASP A 1 79 ? -11.240 -5.827 1.463 1.00 97.94 79 ASP A C 1
ATOM 655 O O . ASP A 1 79 ? -11.509 -6.778 2.192 1.00 97.94 79 ASP A O 1
ATOM 659 N N . ARG A 1 80 ? -11.331 -4.558 1.871 1.00 96.50 80 ARG A N 1
ATOM 660 C CA . ARG A 1 80 ? -11.724 -4.182 3.230 1.00 96.50 80 ARG A CA 1
ATOM 661 C C . ARG A 1 80 ? -13.190 -4.482 3.536 1.00 96.50 80 ARG A C 1
ATOM 663 O O . ARG A 1 80 ? -13.493 -4.710 4.706 1.00 96.50 80 ARG A O 1
ATOM 670 N N . ASP A 1 81 ? -14.063 -4.424 2.529 1.00 95.94 81 ASP A N 1
ATOM 671 C CA . ASP A 1 81 ? -15.499 -4.691 2.694 1.00 95.94 81 ASP A CA 1
ATOM 672 C C . ASP A 1 81 ? -15.809 -6.194 2.677 1.00 95.94 81 ASP A C 1
ATOM 674 O O . ASP A 1 81 ? -16.867 -6.604 3.151 1.00 95.94 81 ASP A O 1
ATOM 678 N N . GLY A 1 82 ? -14.899 -6.995 2.114 1.00 94.25 82 GLY A N 1
ATOM 679 C CA . GLY A 1 82 ? -14.910 -8.453 2.179 1.00 94.25 82 GLY A CA 1
ATOM 680 C C . GLY A 1 82 ? -14.036 -8.996 3.314 1.00 94.25 82 GLY A C 1
ATOM 681 O O . GLY A 1 82 ? -13.899 -8.389 4.375 1.00 94.25 82 GLY A O 1
ATOM 682 N N . ASP A 1 83 ? -13.401 -10.142 3.063 1.00 92.19 83 ASP A N 1
ATOM 683 C CA . ASP A 1 83 ? -12.612 -10.884 4.059 1.00 92.19 83 ASP A CA 1
ATOM 684 C C . ASP A 1 83 ? -11.153 -10.392 4.208 1.00 92.19 83 ASP A C 1
ATOM 686 O O . ASP A 1 83 ? -10.309 -11.068 4.799 1.00 92.19 83 ASP A O 1
ATOM 690 N N . GLY A 1 84 ? -10.811 -9.211 3.681 1.00 95.75 84 GLY A N 1
ATOM 691 C CA . GLY A 1 84 ? -9.461 -8.653 3.763 1.00 95.75 84 GLY A CA 1
ATOM 692 C C . GLY A 1 84 ? -8.538 -9.147 2.649 1.00 95.75 84 GLY A C 1
ATOM 693 O O . GLY A 1 84 ? -8.692 -8.768 1.487 1.00 95.75 84 GLY A O 1
ATOM 694 N N . ILE A 1 85 ? -7.502 -9.919 2.986 1.00 96.56 85 ILE A N 1
ATOM 695 C CA . ILE A 1 85 ? -6.481 -10.335 2.011 1.00 96.56 85 ILE A CA 1
ATOM 696 C C . ILE A 1 85 ? -7.082 -11.340 1.022 1.00 96.56 85 ILE A C 1
ATOM 698 O O . ILE A 1 85 ? -7.453 -12.447 1.393 1.00 96.56 85 ILE A O 1
ATOM 702 N N . THR A 1 86 ? -7.101 -10.971 -0.257 1.00 97.00 86 THR A N 1
ATOM 703 C CA . THR A 1 86 ? -7.555 -11.822 -1.374 1.00 97.00 86 THR A CA 1
ATOM 704 C C . THR A 1 86 ? -6.411 -12.225 -2.312 1.00 97.00 86 THR A C 1
ATOM 706 O O . THR A 1 86 ? -6.587 -13.034 -3.226 1.00 97.00 86 THR A O 1
ATOM 709 N N . GLY A 1 87 ? -5.217 -11.665 -2.091 1.00 94.94 87 GLY A N 1
ATOM 710 C CA . GLY A 1 87 ? -3.999 -12.028 -2.804 1.00 94.94 87 GLY A CA 1
ATOM 711 C C . GLY A 1 87 ? -3.509 -13.437 -2.468 1.00 94.94 87 GLY A C 1
ATOM 712 O O . GLY A 1 87 ? -3.825 -14.012 -1.430 1.00 94.94 87 GLY A O 1
ATOM 713 N N . SER A 1 88 ? -2.705 -13.999 -3.362 1.00 95.31 88 SER A N 1
ATOM 714 C CA . SER A 1 88 ? -2.119 -15.331 -3.223 1.00 95.31 88 SER A CA 1
ATOM 715 C C . SER A 1 88 ? -0.617 -15.287 -3.477 1.00 95.31 88 SER A C 1
ATOM 717 O O . SER A 1 88 ? -0.099 -14.420 -4.191 1.00 95.31 88 SER A O 1
ATOM 719 N N . LEU A 1 89 ? 0.101 -16.251 -2.903 1.00 94.38 89 LEU A N 1
ATOM 720 C CA . LEU A 1 89 ? 1.531 -16.398 -3.141 1.00 94.38 89 LEU A CA 1
ATOM 721 C C . LEU A 1 89 ? 1.787 -16.579 -4.648 1.00 94.38 89 LEU A C 1
ATOM 723 O O . LEU A 1 89 ? 1.165 -17.418 -5.293 1.00 94.38 89 LEU A O 1
ATOM 727 N N . GLY A 1 90 ? 2.677 -15.760 -5.211 1.00 94.12 90 GLY A N 1
ATOM 728 C CA . GLY A 1 90 ? 2.968 -15.738 -6.652 1.00 94.12 90 GLY A CA 1
ATOM 729 C C . GLY A 1 90 ? 2.275 -14.629 -7.457 1.00 94.12 90 GLY A C 1
ATOM 730 O O . GLY A 1 90 ? 2.663 -14.404 -8.603 1.00 94.12 90 GLY A O 1
ATOM 731 N N . ASP A 1 91 ? 1.333 -13.873 -6.877 1.00 95.25 91 ASP A N 1
ATOM 732 C CA . ASP A 1 91 ? 0.772 -12.680 -7.544 1.00 95.25 91 ASP A CA 1
ATOM 733 C C . ASP A 1 91 ? 1.843 -11.588 -7.767 1.00 95.25 91 ASP A C 1
ATOM 735 O O . ASP A 1 91 ? 1.805 -10.813 -8.730 1.00 95.25 91 ASP A O 1
ATOM 739 N N . GLY A 1 92 ? 2.835 -11.538 -6.873 1.00 94.44 92 GLY A N 1
ATOM 740 C CA . GLY A 1 92 ? 4.006 -10.678 -6.984 1.00 94.44 92 GLY A CA 1
ATOM 741 C C . GLY A 1 92 ? 4.995 -11.165 -8.047 1.00 94.44 92 GLY A C 1
ATOM 742 O O . GLY A 1 92 ? 5.172 -12.358 -8.274 1.00 94.44 92 GLY A O 1
ATOM 743 N N . LYS A 1 93 ? 5.696 -10.221 -8.685 1.00 93.62 93 LYS A N 1
ATOM 744 C CA . LYS A 1 93 ? 6.759 -10.513 -9.658 1.00 93.62 93 LYS A CA 1
ATOM 745 C C . LYS A 1 93 ? 7.959 -9.617 -9.404 1.00 93.62 93 LYS A C 1
ATOM 747 O O . LYS A 1 93 ? 7.787 -8.424 -9.148 1.00 93.62 93 LYS A O 1
ATOM 752 N N . TYR A 1 94 ? 9.163 -10.171 -9.540 1.00 95.31 94 TYR A N 1
ATOM 753 C CA . TYR A 1 94 ? 10.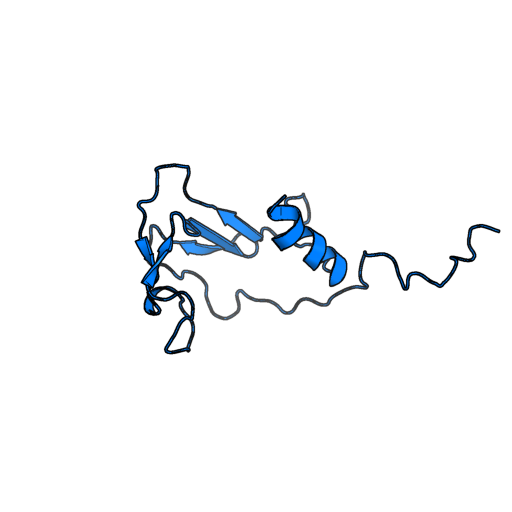385 -9.372 -9.563 1.00 95.31 94 TYR A CA 1
ATOM 754 C C . TYR A 1 94 ? 10.353 -8.387 -10.740 1.00 95.31 94 TYR A C 1
ATOM 756 O O . TYR A 1 94 ? 10.014 -8.757 -11.864 1.00 95.31 94 TYR A O 1
ATOM 764 N N . ILE A 1 95 ? 10.718 -7.130 -10.481 1.00 93.25 95 ILE A N 1
ATOM 765 C CA . ILE A 1 95 ? 10.757 -6.067 -11.489 1.00 93.25 95 ILE A CA 1
ATOM 766 C C . ILE A 1 95 ? 12.213 -5.669 -11.716 1.00 93.25 95 ILE A C 1
ATOM 768 O O . ILE A 1 95 ? 12.859 -5.105 -10.829 1.00 93.25 95 ILE A O 1
ATOM 772 N N . ARG A 1 96 ? 12.726 -5.915 -12.927 1.00 94.38 96 ARG A N 1
ATOM 773 C CA . ARG A 1 96 ? 14.005 -5.337 -13.357 1.00 94.38 96 ARG A CA 1
ATOM 774 C C . ARG A 1 96 ? 13.839 -3.829 -13.506 1.00 94.38 96 ARG A C 1
ATOM 776 O O . ARG A 1 96 ? 12.960 -3.363 -14.225 1.00 94.38 96 ARG A O 1
ATOM 783 N N . ARG A 1 97 ? 14.687 -3.074 -12.814 1.00 94.25 97 ARG A N 1
ATOM 784 C CA . ARG A 1 97 ? 14.686 -1.610 -12.849 1.00 94.25 97 ARG A CA 1
ATOM 785 C C . ARG A 1 97 ? 15.556 -1.097 -13.993 1.00 94.25 97 ARG A C 1
ATOM 787 O O . ARG A 1 97 ? 16.578 -1.703 -14.312 1.00 94.25 97 ARG A O 1
ATOM 794 N N . GLY A 1 98 ? 15.159 0.029 -14.575 1.00 92.50 98 GLY A N 1
ATOM 795 C CA . GLY A 1 98 ? 15.986 0.802 -15.494 1.00 92.50 98 GLY A CA 1
ATOM 796 C C . GLY A 1 98 ? 16.891 1.796 -14.763 1.00 92.50 98 GLY A C 1
ATOM 797 O O . GLY A 1 98 ? 17.027 1.777 -13.537 1.00 92.50 98 GLY A O 1
ATOM 798 N N . LYS A 1 99 ? 17.498 2.705 -15.530 1.00 91.69 99 LYS A N 1
ATOM 799 C CA . LYS A 1 99 ? 18.188 3.876 -14.973 1.00 91.69 99 LYS A CA 1
ATOM 800 C C . LYS A 1 99 ? 17.162 4.858 -14.397 1.00 91.69 99 LYS A C 1
ATOM 802 O O . LYS A 1 99 ? 16.037 4.934 -14.888 1.00 91.69 99 LYS A O 1
ATOM 807 N N . SER A 1 100 ? 17.566 5.606 -13.370 1.00 91.56 100 SER A N 1
ATOM 808 C CA . SER A 1 100 ? 16.769 6.719 -12.842 1.00 91.56 100 SER A CA 1
ATOM 809 C C . SER A 1 100 ? 16.401 7.692 -13.963 1.00 91.56 100 SER A C 1
ATOM 811 O O . SER A 1 100 ? 17.226 7.984 -14.828 1.00 91.56 100 SER A O 1
ATOM 813 N N . LEU A 1 101 ? 15.166 8.190 -13.930 1.00 85.50 101 LEU A N 1
ATOM 814 C CA . LEU A 1 101 ? 14.667 9.229 -14.835 1.00 85.50 101 LEU A CA 1
ATOM 815 C C . LEU A 1 101 ? 14.909 10.644 -14.290 1.00 85.50 101 LEU A C 1
ATOM 817 O O . LEU A 1 101 ? 14.563 11.625 -14.945 1.00 85.50 101 LEU A O 1
ATOM 821 N N . LEU A 1 102 ? 15.445 10.763 -13.073 1.00 86.81 102 LEU A N 1
ATOM 822 C CA . LEU A 1 102 ? 15.874 12.046 -12.527 1.00 86.81 102 LEU A CA 1
ATOM 823 C C . LEU A 1 102 ? 17.248 12.415 -13.092 1.00 86.81 102 LEU A C 1
ATOM 825 O O . LEU A 1 102 ? 18.042 11.539 -13.433 1.00 86.81 102 LEU A O 1
ATOM 829 N N . ALA A 1 103 ? 17.510 13.721 -13.190 1.00 70.88 103 ALA A N 1
ATOM 830 C CA . ALA A 1 103 ? 18.771 14.243 -13.701 1.00 70.88 103 ALA A CA 1
ATOM 831 C C . ALA A 1 103 ? 19.973 13.619 -12.970 1.00 70.88 103 ALA A C 1
ATOM 833 O O . ALA A 1 103 ? 19.911 13.338 -11.770 1.00 70.88 103 ALA A O 1
ATOM 834 N N . GLY A 1 104 ? 21.056 13.398 -13.720 1.00 67.69 104 GLY A N 1
ATOM 835 C CA . GLY A 1 104 ? 22.320 12.882 -13.202 1.00 67.69 104 GLY A CA 1
ATOM 836 C C . GLY A 1 104 ? 22.987 13.825 -12.188 1.00 67.69 104 GLY A C 1
ATOM 837 O O . GLY A 1 104 ? 22.388 14.817 -11.763 1.00 67.69 104 GLY A O 1
ATOM 838 N N . PRO A 1 105 ? 24.233 13.532 -11.772 1.00 65.06 105 PRO A N 1
ATOM 839 C CA . PRO A 1 105 ? 24.948 14.366 -10.814 1.00 65.06 105 PRO A CA 1
ATOM 840 C C . PRO A 1 105 ? 24.909 15.835 -11.246 1.00 65.06 105 PRO A C 1
ATOM 842 O O . PRO A 1 105 ? 25.220 16.155 -12.390 1.00 65.06 105 PRO A O 1
ATOM 845 N N . ARG A 1 106 ? 24.559 16.728 -10.314 1.00 65.69 106 ARG A N 1
ATOM 846 C CA . ARG A 1 106 ? 24.363 18.175 -10.538 1.00 65.69 106 ARG A CA 1
ATOM 847 C C . ARG A 1 106 ? 25.617 18.944 -11.018 1.00 65.69 106 ARG A C 1
ATOM 849 O O . ARG A 1 106 ? 25.580 20.165 -11.045 1.00 65.69 106 ARG A O 1
ATOM 856 N N . GLY A 1 107 ? 26.708 18.261 -11.376 1.00 57.75 107 GLY A N 1
ATOM 857 C CA . GLY A 1 107 ? 28.005 18.857 -11.719 1.00 57.75 107 GLY A CA 1
ATOM 858 C C . GLY A 1 107 ? 28.673 18.336 -12.996 1.00 57.75 107 GLY A C 1
ATOM 859 O O . GLY A 1 107 ? 29.780 18.768 -13.288 1.00 57.75 107 GLY A O 1
ATOM 860 N N . ALA A 1 108 ? 28.047 17.438 -13.764 1.00 54.38 108 ALA A N 1
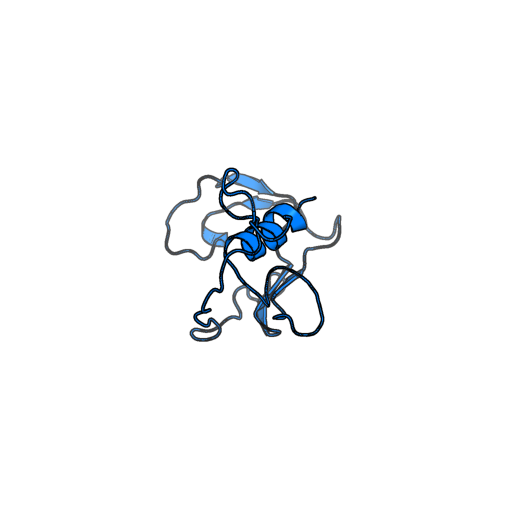ATOM 861 C CA . ALA A 1 108 ? 28.532 17.112 -15.105 1.00 54.38 108 ALA A CA 1
ATOM 862 C C . ALA A 1 108 ? 27.727 17.935 -16.115 1.00 54.38 108 ALA A C 1
ATOM 864 O O . ALA A 1 108 ? 26.551 17.650 -16.348 1.00 54.38 108 ALA A O 1
ATOM 865 N N . LEU A 1 109 ? 28.343 18.980 -16.675 1.00 50.75 109 LEU A N 1
ATOM 866 C CA . LEU A 1 109 ? 27.799 19.655 -17.849 1.00 50.75 109 LEU A CA 1
ATOM 867 C C . LEU A 1 109 ? 27.589 18.599 -18.935 1.00 50.75 109 LEU A C 1
ATOM 869 O O . LEU A 1 109 ? 28.485 17.814 -19.237 1.00 50.75 109 LEU A O 1
ATOM 873 N N . ASN A 1 110 ? 26.371 18.540 -19.462 1.00 47.47 110 ASN A N 1
ATOM 874 C CA . ASN A 1 110 ? 26.034 17.643 -20.550 1.00 47.47 110 ASN A CA 1
ATOM 875 C C . ASN A 1 110 ? 26.728 18.193 -21.812 1.00 47.47 110 ASN A C 1
ATOM 877 O O . ASN A 1 110 ? 26.378 19.301 -22.216 1.00 47.47 110 ASN A O 1
ATOM 881 N N . PRO A 1 111 ? 27.682 17.481 -22.440 1.00 54.44 111 PRO A N 1
ATOM 882 C CA . PRO A 1 111 ? 28.491 18.010 -23.548 1.00 54.44 111 PRO A CA 1
ATOM 883 C C . PRO A 1 111 ? 27.718 18.141 -24.876 1.00 54.44 111 PRO A C 1
ATOM 885 O O . PRO A 1 111 ? 28.316 18.220 -25.936 1.00 54.44 111 PRO A O 1
ATOM 888 N N . ILE A 1 112 ? 26.381 18.125 -24.839 1.00 56.00 112 ILE A N 1
ATOM 889 C CA . ILE A 1 112 ? 25.499 18.210 -26.019 1.00 56.00 112 ILE A CA 1
ATOM 890 C C . ILE A 1 112 ? 24.983 19.656 -26.215 1.00 56.00 112 ILE A C 1
ATOM 892 O O . ILE A 1 112 ? 24.105 19.913 -27.028 1.00 56.00 112 ILE A O 1
ATOM 896 N N . PHE A 1 113 ? 25.530 20.619 -25.469 1.00 45.16 113 PHE A N 1
ATOM 897 C CA . PHE A 1 113 ? 25.297 22.053 -25.673 1.00 45.16 113 PHE A CA 1
ATOM 898 C C . PHE A 1 113 ? 26.620 22.823 -25.840 1.00 45.16 113 PHE A C 1
ATOM 900 O O . PHE A 1 113 ? 26.789 23.886 -25.245 1.00 45.16 113 PHE A O 1
ATOM 907 N N . GLU A 1 114 ? 27.537 22.275 -26.643 1.00 44.66 114 GLU A N 1
ATOM 908 C CA . GLU A 1 114 ? 28.504 23.047 -27.445 1.00 44.66 114 GLU A CA 1
ATOM 909 C C . GLU A 1 114 ? 28.212 22.815 -28.931 1.00 44.66 114 GLU A C 1
ATOM 911 O O . GLU A 1 114 ? 27.921 21.650 -29.296 1.00 44.66 114 GLU A O 1
#

InterPro domains:
  IPR006680 Amidohydrolase-related [PF01979] (10-77)
  IPR011059 Metal-dependent hydrolase, composite domain superfamily [G3DSA:2.30.40.10] (5-100)
  IPR011059 Metal-dependent hydrolase, composite domain superfamily [SSF51338] (8-98)
  IPR050378 Metallo-dependent Hydrolases Superfamily [PTHR11647] (8-99)

Organism: Cyberlindnera fabianii (NCBI:txid36022)

Secondary structure (DSSP, 8-state):
-HHIIIIIHHHHHTT-SS-SS--TTS---EEEEPPTTSS--EE--GGGS-SS-S--TTTT-EES--EEEEEETTEEEEETTTTEE---TTS---------SS---TT---TT--